Protein AF-A0A9X5CKM2-F1 (afdb_monomer_lite)

Sequence (57 aa):
MTLSSPASGEESPGAVAARLTGRAVTGVRPLSGALTEAALDDGRTVVVKRAEEAEAA

pLDDT: mean 78.23, std 18.86, range [35.41, 94.56]

Organism: NCBI:txid304899

Radius of gyration: 13.37 Å; chains: 1; bounding box: 36×32×34 Å

Secondary structure (DSSP, 8-state):
-------SS---HHHHHHHHHTS-EEEEEE-STTEEEEEETTS-EEEEEPPP-----

Foldseek 3Di:
DDPPDDPPDDDDLQNVCCVVVVFHWPDKADDDDQWIWTQTPVRDIDIDGDPPPPPPD

Structure (mmCIF, N/CA/C/O backbone):
data_AF-A0A9X5CKM2-F1
#
_entry.id   AF-A0A9X5CKM2-F1
#
loop_
_atom_site.group_PDB
_atom_site.id
_atom_site.type_symbol
_atom_site.label_atom_id
_atom_site.label_alt_id
_atom_site.label_comp_id
_atom_site.label_asym_id
_atom_site.label_entity_id
_atom_site.label_seq_id
_atom_site.pdbx_PDB_ins_code
_atom_site.Cartn_x
_atom_site.Cartn_y
_atom_site.Cartn_z
_atom_site.occupancy
_atom_site.B_iso_or_equiv
_atom_site.auth_seq_id
_atom_site.auth_comp_id
_atom_site.auth_asym_id
_atom_site.auth_atom_id
_atom_site.pdbx_PDB_model_num
ATOM 1 N N . MET A 1 1 ? -15.034 22.460 -17.795 1.00 39.75 1 MET A N 1
ATOM 2 C CA . MET A 1 1 ? -15.090 21.055 -17.342 1.00 39.75 1 MET A CA 1
ATOM 3 C C . MET A 1 1 ? -13.735 20.439 -17.637 1.00 39.75 1 MET A C 1
ATOM 5 O O . MET A 1 1 ? -13.462 20.119 -18.785 1.00 39.75 1 MET A O 1
ATOM 9 N N . THR A 1 2 ? -12.842 20.419 -16.648 1.00 36.06 2 THR A N 1
ATOM 10 C CA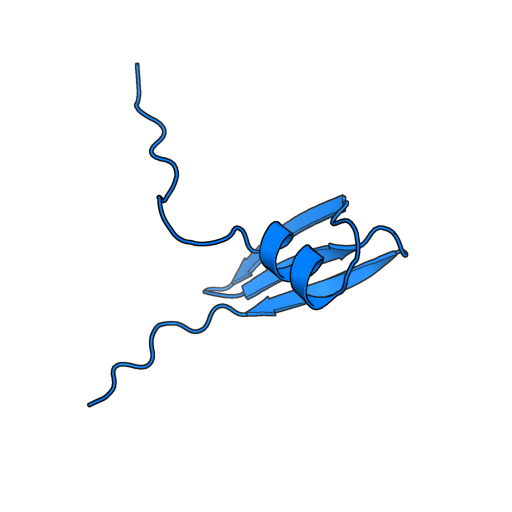 . THR A 1 2 ? -11.492 19.860 -16.798 1.00 36.06 2 THR A CA 1
ATOM 11 C C . THR A 1 2 ? -11.603 18.346 -16.919 1.00 36.06 2 THR A C 1
ATOM 13 O O . THR A 1 2 ? -12.174 17.701 -16.044 1.00 36.06 2 THR A O 1
ATOM 16 N N . LEU A 1 3 ? -11.094 17.795 -18.018 1.00 42.50 3 LEU A N 1
ATOM 17 C CA . LEU A 1 3 ? -10.958 16.359 -18.215 1.00 42.50 3 LEU A CA 1
ATOM 18 C C . LEU A 1 3 ? -9.861 15.863 -17.267 1.00 42.50 3 LEU A C 1
ATOM 20 O O . LEU A 1 3 ? -8.675 16.052 -17.527 1.00 42.50 3 LEU A O 1
ATOM 24 N N . SER A 1 4 ? -10.256 15.266 -16.143 1.00 35.41 4 SER A N 1
ATOM 25 C CA . SER A 1 4 ? -9.374 14.412 -15.352 1.00 35.41 4 SER A CA 1
ATOM 26 C C . SER A 1 4 ? -9.038 13.194 -16.207 1.00 35.41 4 SER A C 1
ATOM 28 O O . SER A 1 4 ? -9.775 12.213 -16.202 1.00 35.41 4 SER A O 1
ATOM 30 N N . SER A 1 5 ? -7.970 13.280 -16.999 1.00 40.88 5 SER A N 1
ATOM 31 C CA . SER A 1 5 ? -7.395 12.113 -17.662 1.00 40.88 5 SER A CA 1
ATOM 32 C C . SER A 1 5 ? -7.074 11.070 -16.588 1.00 40.88 5 SER A C 1
ATOM 34 O O . SER A 1 5 ? -6.232 11.355 -15.731 1.00 40.88 5 SER A O 1
ATOM 36 N N . PRO A 1 6 ? -7.687 9.870 -16.584 1.00 47.94 6 PRO A N 1
ATOM 37 C CA . PRO A 1 6 ? -7.037 8.759 -15.919 1.00 47.94 6 PRO A CA 1
ATOM 38 C C . PRO A 1 6 ? -5.758 8.523 -16.720 1.00 47.94 6 PRO A C 1
ATOM 40 O O . PRO A 1 6 ? -5.821 8.414 -17.948 1.00 47.94 6 PRO A O 1
ATOM 43 N N . ALA A 1 7 ? -4.599 8.501 -16.066 1.00 54.38 7 ALA A N 1
ATOM 44 C CA . ALA A 1 7 ? -3.395 7.950 -16.672 1.00 54.38 7 ALA A CA 1
ATOM 45 C C . ALA A 1 7 ? -3.759 6.541 -17.174 1.00 54.38 7 ALA A C 1
ATOM 47 O O . ALA A 1 7 ? -3.945 5.609 -16.395 1.00 54.38 7 ALA A O 1
ATOM 48 N N . SER A 1 8 ? -4.048 6.436 -18.469 1.00 48.16 8 SER A N 1
ATOM 49 C CA . SER A 1 8 ? -4.676 5.267 -19.071 1.00 48.16 8 SER A CA 1
ATOM 50 C C . SER A 1 8 ? -3.569 4.273 -19.367 1.00 48.16 8 SER A C 1
ATOM 52 O O . SER A 1 8 ? -2.883 4.405 -20.372 1.00 48.16 8 SER A O 1
ATOM 54 N N . GLY A 1 9 ? -3.370 3.315 -18.462 1.00 54.06 9 GLY A N 1
ATOM 55 C CA . GLY A 1 9 ? -2.538 2.135 -18.710 1.00 54.06 9 GLY A CA 1
ATOM 56 C C . GLY A 1 9 ? -1.719 1.654 -17.518 1.00 54.06 9 GLY A C 1
ATOM 57 O O . GLY A 1 9 ? -1.385 0.475 -17.457 1.00 54.06 9 GLY A O 1
ATOM 58 N N . GLU A 1 10 ? -1.432 2.516 -16.545 1.00 64.62 10 GLU A N 1
ATOM 59 C CA . GLU A 1 10 ? -0.621 2.120 -15.396 1.00 64.62 10 GLU A CA 1
ATOM 60 C C . GLU A 1 10 ? -1.507 1.711 -14.218 1.00 64.62 10 GLU A C 1
ATOM 62 O O . GLU A 1 10 ? -2.189 2.542 -13.614 1.00 64.62 10 GLU A O 1
ATOM 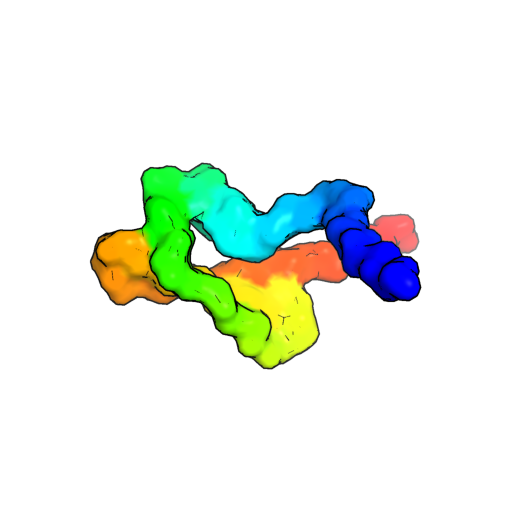67 N N . GLU A 1 11 ? -1.483 0.420 -13.877 1.00 76.69 11 GLU A N 1
ATOM 68 C CA . GLU A 1 11 ? -2.119 -0.114 -12.671 1.00 76.69 11 GLU A CA 1
ATOM 69 C C . GLU A 1 11 ? -1.738 0.759 -11.454 1.00 76.69 11 GLU A C 1
ATOM 71 O O . GLU A 1 11 ? -0.561 1.069 -11.210 1.00 76.69 11 GLU A O 1
ATOM 76 N N . SER A 1 12 ? -2.749 1.198 -10.696 1.00 83.94 12 SER A N 1
ATOM 77 C CA . SER A 1 12 ? -2.527 1.983 -9.481 1.00 83.94 12 SER A CA 1
ATOM 78 C C . SER A 1 12 ? -1.642 1.184 -8.519 1.00 83.94 12 SER A C 1
ATOM 80 O O . SER A 1 12 ? -1.857 -0.021 -8.367 1.00 83.94 12 SER A O 1
ATOM 82 N N . PRO A 1 13 ? -0.675 1.805 -7.822 1.00 85.12 13 PRO A N 1
ATOM 83 C CA . PRO A 1 13 ? 0.184 1.097 -6.871 1.00 85.12 13 PRO A CA 1
ATOM 84 C C . PRO A 1 13 ? -0.616 0.320 -5.813 1.00 85.12 13 PRO A C 1
ATOM 86 O O . PRO A 1 13 ? -0.200 -0.763 -5.412 1.00 85.12 13 PRO A O 1
ATOM 89 N N . GLY A 1 14 ? -1.802 0.803 -5.419 1.00 87.31 14 GLY A N 1
ATOM 90 C CA . GLY A 1 14 ? -2.707 0.050 -4.544 1.00 87.31 14 GLY A CA 1
ATOM 91 C C . GLY A 1 14 ? -3.261 -1.228 -5.189 1.00 87.31 14 GLY A C 1
ATOM 92 O O . GLY A 1 14 ? -3.318 -2.270 -4.545 1.00 87.31 14 GLY A O 1
ATOM 93 N N . ALA A 1 15 ? -3.606 -1.191 -6.475 1.00 88.00 15 ALA A N 1
ATOM 94 C CA . ALA A 1 15 ? -4.074 -2.374 -7.193 1.00 88.00 15 ALA A CA 1
ATOM 95 C C . ALA A 1 15 ? -2.933 -3.381 -7.451 1.00 88.00 15 ALA A C 1
ATOM 97 O O . ALA A 1 15 ? -3.127 -4.583 -7.268 1.00 88.00 15 ALA A O 1
ATOM 98 N N . VAL A 1 16 ? -1.710 -2.904 -7.733 1.00 90.62 16 VAL A N 1
ATOM 99 C CA . VAL A 1 16 ? -0.502 -3.751 -7.789 1.00 90.62 16 VAL A CA 1
ATOM 100 C C . VAL A 1 16 ? -0.254 -4.436 -6.444 1.00 90.62 16 VAL A C 1
ATOM 102 O O . VAL A 1 16 ? -0.058 -5.651 -6.394 1.00 90.62 16 VAL A O 1
ATOM 105 N N . ALA A 1 17 ? -0.283 -3.675 -5.345 1.00 90.81 17 ALA A N 1
ATOM 106 C CA . ALA A 1 17 ? -0.089 -4.216 -4.004 1.00 90.81 17 ALA A CA 1
ATOM 107 C C . ALA A 1 17 ? -1.141 -5.283 -3.681 1.00 90.81 17 ALA A C 1
ATOM 109 O O . ALA A 1 17 ? -0.780 -6.369 -3.227 1.00 90.81 17 ALA A O 1
ATOM 110 N N . ALA A 1 18 ? -2.415 -5.022 -3.980 1.00 91.88 18 ALA A N 1
ATOM 111 C CA . ALA A 1 18 ? -3.487 -5.981 -3.747 1.00 91.88 18 ALA A CA 1
ATOM 112 C C . ALA A 1 18 ? -3.294 -7.275 -4.545 1.00 91.88 18 ALA A C 1
ATOM 114 O O . ALA A 1 18 ? -3.386 -8.369 -3.991 1.00 91.88 18 ALA A O 1
ATOM 115 N N . ARG A 1 19 ? -2.947 -7.163 -5.831 1.00 90.06 19 ARG A N 1
ATOM 116 C CA . ARG A 1 19 ? -2.699 -8.309 -6.713 1.00 90.06 19 ARG A CA 1
ATOM 117 C C . ARG A 1 19 ? -1.512 -9.159 -6.259 1.00 90.06 19 ARG A C 1
ATOM 119 O O . ARG A 1 19 ? -1.610 -10.381 -6.265 1.00 90.06 19 ARG A O 1
ATOM 126 N N . LEU A 1 20 ? -0.395 -8.530 -5.890 1.00 90.19 20 LEU A N 1
ATOM 127 C CA . LEU A 1 20 ? 0.830 -9.244 -5.509 1.00 90.19 20 LEU A CA 1
ATOM 128 C C . LEU A 1 20 ? 0.749 -9.859 -4.110 1.00 90.19 20 LEU A C 1
ATOM 130 O O . LEU A 1 20 ? 1.397 -10.868 -3.846 1.00 90.19 20 LEU A O 1
ATOM 134 N N . THR A 1 21 ? -0.028 -9.255 -3.211 1.00 88.94 21 THR A N 1
ATOM 135 C CA . THR A 1 21 ? -0.150 -9.713 -1.818 1.00 88.94 21 THR A CA 1
ATOM 136 C C . THR A 1 21 ? -1.426 -10.509 -1.547 1.00 88.94 21 THR A C 1
ATOM 138 O O . THR A 1 21 ? -1.537 -11.122 -0.486 1.00 88.94 21 THR A O 1
ATOM 141 N N . GLY A 1 22 ? -2.380 -10.510 -2.486 1.00 93.81 22 GLY A N 1
ATOM 142 C CA . GLY A 1 22 ? -3.687 -11.154 -2.344 1.00 93.81 22 GLY A CA 1
ATOM 143 C C . GLY A 1 22 ? -4.575 -10.511 -1.276 1.00 93.81 22 GLY A C 1
ATOM 144 O O . GLY A 1 22 ? -5.419 -11.194 -0.702 1.00 93.81 22 GLY A O 1
ATOM 145 N N . ARG A 1 23 ? -4.341 -9.238 -0.943 1.00 91.62 23 ARG A N 1
ATOM 146 C CA . ARG A 1 23 ? -4.930 -8.559 0.223 1.00 91.62 23 ARG A CA 1
ATOM 147 C C . ARG A 1 23 ? -5.521 -7.209 -0.134 1.00 91.62 23 ARG A C 1
ATOM 149 O O . ARG A 1 23 ? -5.088 -6.573 -1.090 1.00 91.62 23 ARG A O 1
ATOM 156 N N . ALA A 1 24 ? -6.511 -6.769 0.633 1.00 91.19 24 ALA A N 1
ATOM 157 C CA . ALA A 1 24 ? -7.149 -5.487 0.394 1.00 91.19 24 ALA A CA 1
ATOM 158 C C . ALA A 1 24 ? -6.238 -4.349 0.871 1.00 91.19 24 ALA A C 1
ATOM 160 O O . ALA A 1 24 ? -5.644 -4.408 1.948 1.00 91.19 24 ALA A O 1
ATOM 161 N N . VAL A 1 25 ? -6.135 -3.296 0.062 1.00 92.88 25 VAL A N 1
ATOM 162 C CA . VAL A 1 25 ? -5.399 -2.081 0.421 1.00 92.88 25 VAL A CA 1
ATOM 163 C C . VAL A 1 25 ? -6.361 -1.093 1.067 1.00 92.88 25 VAL A C 1
ATOM 165 O O . VAL A 1 25 ? -7.371 -0.724 0.473 1.00 92.88 25 VAL A O 1
ATOM 168 N N . THR A 1 26 ? -6.040 -0.659 2.281 1.00 93.12 26 THR A N 1
ATOM 169 C CA . THR A 1 26 ? -6.846 0.273 3.084 1.00 93.12 26 THR A CA 1
ATOM 170 C C . THR A 1 26 ? -6.380 1.720 2.951 1.00 93.12 26 THR A C 1
ATOM 172 O O . THR A 1 26 ? -7.138 2.642 3.242 1.00 93.12 26 THR A O 1
ATOM 175 N N . GLY A 1 27 ? -5.156 1.943 2.467 1.00 90.44 27 GLY A N 1
ATOM 176 C CA . GLY A 1 27 ? -4.616 3.275 2.225 1.00 90.44 27 GLY A CA 1
ATOM 177 C C . GLY A 1 27 ? -3.386 3.245 1.330 1.00 90.44 27 GLY A C 1
ATOM 178 O O . GLY A 1 27 ? -2.643 2.267 1.315 1.00 90.44 27 GLY A O 1
ATOM 179 N N . VAL A 1 28 ? -3.173 4.326 0.583 1.00 92.25 28 VAL A N 1
ATOM 180 C CA . VAL A 1 28 ? -2.026 4.488 -0.317 1.00 92.25 28 VAL A CA 1
ATOM 181 C C . VAL A 1 28 ? -1.416 5.864 -0.084 1.00 92.25 28 VAL A C 1
ATOM 183 O O . VAL A 1 28 ? -2.139 6.861 -0.075 1.00 92.25 28 VAL A O 1
ATOM 186 N N . ARG A 1 29 ? -0.094 5.928 0.097 1.00 89.50 29 ARG A N 1
ATOM 187 C CA . ARG A 1 29 ? 0.639 7.178 0.304 1.00 89.50 29 ARG A CA 1
ATOM 188 C C . ARG A 1 29 ? 1.873 7.238 -0.604 1.00 89.50 29 ARG A C 1
ATOM 190 O O . ARG A 1 29 ? 2.737 6.371 -0.492 1.00 89.50 29 ARG A O 1
ATOM 197 N N . PRO A 1 30 ? 1.999 8.246 -1.485 1.00 87.75 30 PRO A N 1
ATOM 198 C CA . PRO A 1 30 ? 3.232 8.446 -2.235 1.00 87.75 30 PRO A CA 1
ATOM 199 C C . PRO A 1 30 ? 4.368 8.808 -1.270 1.00 87.75 30 PRO A C 1
ATOM 201 O O . PRO A 1 30 ? 4.176 9.596 -0.339 1.00 87.75 30 PRO A O 1
ATOM 204 N N . LEU A 1 31 ? 5.537 8.211 -1.488 1.00 86.44 31 LEU A N 1
ATOM 205 C CA . LEU A 1 31 ? 6.750 8.521 -0.738 1.00 86.44 31 LEU A CA 1
ATOM 206 C C . LEU A 1 31 ? 7.611 9.505 -1.534 1.00 86.44 31 LEU A C 1
ATOM 208 O O . LEU A 1 31 ? 7.384 10.711 -1.479 1.00 86.44 31 LEU A O 1
ATOM 212 N N . SER A 1 32 ? 8.574 8.980 -2.287 1.00 82.19 32 SER A N 1
ATOM 213 C CA . SER A 1 32 ? 9.556 9.743 -3.053 1.00 82.19 32 SER A CA 1
ATOM 214 C C . SER A 1 32 ? 9.811 9.044 -4.383 1.00 82.19 32 SER A C 1
ATOM 216 O O . SER A 1 32 ? 9.970 7.821 -4.416 1.00 82.19 32 SER A O 1
ATOM 218 N N . GLY A 1 33 ? 9.883 9.814 -5.471 1.00 83.06 33 GLY A N 1
ATOM 219 C CA . GLY A 1 33 ? 10.097 9.282 -6.821 1.00 83.06 33 GLY A CA 1
ATOM 220 C C . GLY A 1 33 ? 9.063 8.214 -7.187 1.00 83.06 33 GLY A C 1
ATOM 221 O O . GLY A 1 33 ? 7.863 8.433 -7.049 1.00 83.06 33 GLY A O 1
ATOM 222 N N . ALA A 1 34 ? 9.543 7.039 -7.592 1.00 84.94 34 ALA A N 1
ATOM 223 C CA . ALA A 1 34 ? 8.731 5.891 -7.999 1.00 84.94 34 ALA A CA 1
ATOM 224 C C . ALA A 1 34 ? 8.228 5.006 -6.829 1.00 84.94 34 ALA A C 1
ATOM 226 O O . ALA A 1 34 ? 7.744 3.892 -7.055 1.00 84.94 34 ALA A O 1
ATOM 227 N N . LEU A 1 35 ? 8.371 5.452 -5.571 1.00 89.00 35 LEU A N 1
ATOM 228 C CA . LEU A 1 35 ? 7.979 4.691 -4.378 1.00 89.00 35 LEU A CA 1
ATOM 229 C C . LEU A 1 35 ? 6.604 5.105 -3.854 1.00 89.00 35 LEU A C 1
ATOM 231 O O . LEU A 1 35 ? 6.306 6.285 -3.670 1.00 89.00 35 LEU A O 1
ATOM 235 N N . THR A 1 36 ? 5.789 4.109 -3.527 1.00 92.69 36 THR A N 1
ATOM 236 C CA . THR A 1 36 ? 4.478 4.294 -2.906 1.00 92.69 36 THR A CA 1
ATOM 237 C C . THR A 1 36 ? 4.290 3.310 -1.760 1.00 92.69 36 THR A C 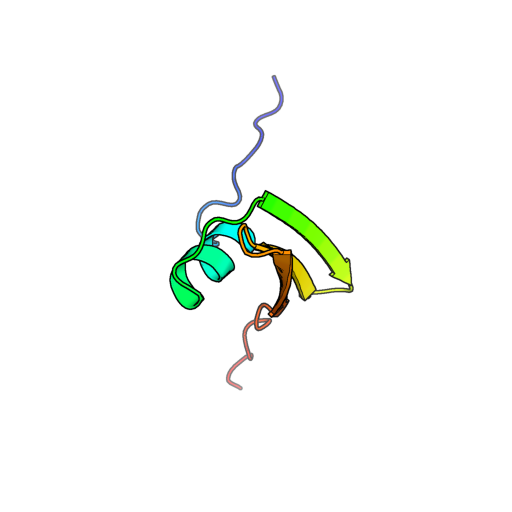1
ATOM 239 O O . THR A 1 36 ? 4.503 2.116 -1.929 1.00 92.69 36 THR A O 1
ATOM 242 N N . GLU A 1 37 ? 3.851 3.787 -0.602 1.00 93.06 37 GLU A N 1
ATOM 243 C CA . GLU A 1 37 ? 3.396 2.936 0.498 1.00 93.06 37 GLU A CA 1
ATOM 244 C C . GLU A 1 37 ? 1.934 2.531 0.315 1.00 93.06 37 GLU A C 1
ATOM 246 O O . GLU A 1 37 ? 1.091 3.351 -0.049 1.00 93.06 37 GLU A O 1
ATOM 251 N N . ALA A 1 38 ? 1.627 1.272 0.620 1.00 94.06 38 ALA A N 1
ATOM 252 C CA . ALA A 1 38 ? 0.282 0.723 0.666 1.00 94.06 38 ALA A CA 1
ATOM 253 C C . ALA A 1 38 ? 0.051 0.021 2.011 1.00 94.06 38 ALA A C 1
ATOM 255 O O . ALA A 1 38 ? 0.784 -0.898 2.386 1.00 94.06 38 ALA A O 1
ATOM 256 N N . ALA A 1 39 ? -0.976 0.456 2.734 1.00 94.56 39 ALA A N 1
ATOM 257 C CA . ALA A 1 39 ? -1.448 -0.198 3.946 1.00 94.56 39 ALA A CA 1
ATOM 258 C C . ALA A 1 39 ? -2.393 -1.342 3.567 1.00 94.56 39 ALA A C 1
ATOM 260 O O . ALA A 1 39 ? -3.320 -1.143 2.783 1.00 94.56 39 ALA A O 1
ATOM 261 N N . LEU A 1 40 ? -2.153 -2.534 4.106 1.00 93.62 40 LEU A N 1
ATOM 262 C CA . LEU A 1 40 ? -2.990 -3.716 3.909 1.00 93.62 40 LEU A CA 1
ATOM 263 C C . LEU A 1 40 ? -4.00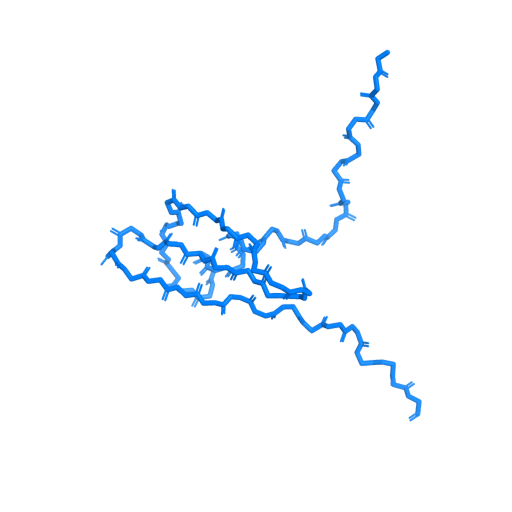9 -3.854 5.049 1.00 93.62 40 LEU A C 1
ATOM 265 O O . LEU A 1 40 ? -3.791 -3.355 6.154 1.00 93.62 40 LEU A O 1
ATOM 269 N N . ASP A 1 41 ? -5.098 -4.578 4.798 1.00 92.56 41 ASP A N 1
ATOM 270 C C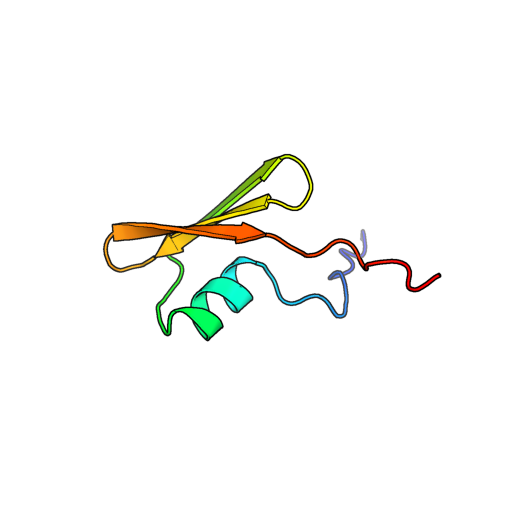A . ASP A 1 41 ? -6.159 -4.842 5.783 1.00 92.56 41 ASP A CA 1
ATOM 271 C C . ASP A 1 41 ? -5.675 -5.597 7.039 1.00 92.56 41 ASP A C 1
ATOM 273 O O . ASP A 1 41 ? -6.166 -5.358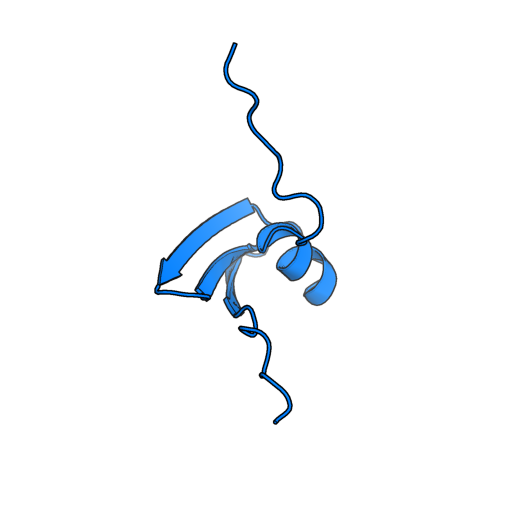 8.138 1.00 92.56 41 ASP A O 1
ATOM 277 N N . ASP A 1 42 ? -4.629 -6.411 6.902 1.00 89.62 42 ASP A N 1
ATOM 278 C CA . ASP A 1 42 ? -3.983 -7.191 7.973 1.00 89.62 42 ASP A CA 1
ATOM 279 C C . ASP A 1 42 ? -3.077 -6.339 8.894 1.00 89.62 42 ASP A C 1
ATOM 281 O O . ASP A 1 42 ? -2.291 -6.874 9.673 1.00 89.62 42 ASP A O 1
ATOM 285 N N . GLY A 1 43 ? -3.102 -5.009 8.753 1.00 91.94 43 GLY A N 1
ATOM 286 C CA . GLY A 1 43 ? -2.289 -4.070 9.538 1.00 91.94 43 GLY A CA 1
ATOM 287 C C . GLY A 1 43 ? -0.821 -3.963 9.104 1.00 91.94 43 GLY A C 1
ATOM 288 O O . GLY A 1 43 ? -0.043 -3.241 9.725 1.00 91.94 43 GLY A O 1
ATOM 289 N N . ARG A 1 44 ? -0.425 -4.664 8.035 1.00 90.81 44 ARG A N 1
ATOM 290 C CA . ARG A 1 44 ? 0.924 -4.592 7.450 1.00 90.81 44 ARG A CA 1
ATOM 291 C C . ARG A 1 44 ? 1.016 -3.483 6.404 1.00 90.81 44 ARG A C 1
ATOM 293 O O . ARG A 1 44 ? 0.091 -3.304 5.619 1.00 90.81 44 ARG A O 1
ATOM 300 N N . THR A 1 45 ? 2.166 -2.822 6.323 1.00 93.38 45 THR A N 1
ATOM 301 C CA . THR A 1 45 ? 2.472 -1.837 5.270 1.00 93.38 45 THR A CA 1
ATOM 302 C C . THR A 1 45 ? 3.485 -2.418 4.291 1.00 93.38 45 THR A C 1
ATOM 304 O O . THR A 1 45 ? 4.466 -3.039 4.703 1.00 93.38 45 THR A O 1
ATOM 307 N N . VAL A 1 46 ? 3.255 -2.218 2.994 1.00 93.06 46 VAL A N 1
ATOM 308 C CA . VAL A 1 46 ? 4.174 -2.616 1.920 1.00 93.06 46 VAL A CA 1
ATOM 309 C C . VAL A 1 46 ? 4.572 -1.408 1.082 1.00 93.06 46 VAL A C 1
ATOM 311 O O . VAL A 1 46 ? 3.787 -0.480 0.907 1.00 93.06 46 VAL A O 1
ATOM 314 N N . VAL A 1 47 ? 5.790 -1.423 0.544 1.00 91.50 47 VAL A N 1
ATOM 315 C CA . VAL A 1 47 ? 6.275 -0.388 -0.376 1.00 91.50 47 VAL A CA 1
ATOM 316 C C . VAL A 1 47 ? 6.271 -0.955 -1.789 1.00 91.50 47 VAL A C 1
ATOM 318 O O . VAL A 1 47 ? 6.946 -1.941 -2.081 1.00 91.50 47 VAL A O 1
ATOM 321 N N . VAL A 1 48 ? 5.515 -0.317 -2.672 1.00 89.88 48 VAL A N 1
ATOM 322 C CA . VAL A 1 48 ? 5.509 -0.570 -4.107 1.00 89.88 48 VAL A CA 1
ATOM 323 C C . VAL A 1 48 ? 6.549 0.335 -4.743 1.00 89.88 48 VAL A C 1
ATOM 325 O O . VAL A 1 48 ? 6.482 1.558 -4.631 1.00 89.88 48 VAL A O 1
ATOM 328 N N . LYS A 1 49 ? 7.515 -0.275 -5.422 1.00 90.75 49 LYS A N 1
ATOM 329 C CA . LYS A 1 49 ? 8.477 0.429 -6.264 1.00 90.75 49 LYS A CA 1
ATOM 330 C C . LYS A 1 49 ? 8.076 0.224 -7.716 1.00 90.75 49 LYS A C 1
ATOM 332 O O . LYS A 1 49 ? 8.088 -0.918 -8.176 1.00 90.75 49 LYS A O 1
ATOM 337 N N . ARG A 1 50 ? 7.746 1.299 -8.434 1.00 82.44 50 ARG A N 1
ATOM 338 C CA . ARG A 1 50 ? 7.680 1.236 -9.897 1.00 82.44 50 ARG A CA 1
ATOM 339 C C . ARG A 1 50 ? 9.101 1.161 -10.442 1.00 82.44 50 ARG A C 1
ATOM 341 O O . ARG A 1 50 ? 9.995 1.864 -9.972 1.00 82.44 50 ARG A O 1
ATOM 348 N N . ALA A 1 51 ? 9.316 0.252 -11.384 1.00 77.94 51 ALA A N 1
ATOM 349 C CA . ALA A 1 51 ? 10.485 0.352 -12.232 1.00 77.94 51 ALA A CA 1
ATOM 350 C C . ALA A 1 51 ? 10.228 1.535 -13.165 1.00 77.94 51 ALA A C 1
ATOM 352 O O . ALA A 1 51 ? 9.264 1.499 -13.925 1.00 77.94 51 ALA A O 1
ATOM 353 N N . GLU A 1 52 ? 11.055 2.573 -13.073 1.00 68.38 52 GLU A N 1
ATOM 354 C CA . GLU A 1 52 ? 11.238 3.462 -14.219 1.00 68.38 52 GLU A CA 1
ATOM 355 C C . GLU A 1 52 ? 11.727 2.553 -15.349 1.00 68.38 52 GLU A C 1
ATOM 357 O O . GLU A 1 52 ? 12.594 1.708 -15.090 1.00 68.38 52 GLU A O 1
ATOM 362 N N . GLU A 1 53 ? 11.113 2.631 -16.532 1.00 60.53 53 GLU A N 1
ATOM 363 C CA . GLU A 1 53 ? 11.500 1.799 -17.670 1.00 60.53 53 GLU A CA 1
ATOM 364 C C . GLU A 1 53 ? 13.026 1.794 -17.773 1.00 60.53 53 GLU A C 1
ATOM 366 O O . GLU A 1 53 ? 13.661 2.844 -17.888 1.00 60.53 53 GLU A O 1
ATOM 371 N N . ALA A 1 54 ? 13.632 0.613 -17.642 1.00 53.97 54 ALA A N 1
ATOM 372 C CA . ALA A 1 54 ? 15.030 0.477 -17.982 1.00 53.97 54 ALA A CA 1
ATOM 373 C C . ALA A 1 54 ? 15.087 0.751 -19.484 1.00 53.97 54 ALA A C 1
ATOM 375 O O . ALA A 1 54 ? 14.625 -0.090 -20.256 1.00 53.97 54 ALA A O 1
ATOM 376 N N . GLU A 1 55 ? 15.579 1.925 -19.894 1.00 55.44 55 GLU A N 1
ATOM 377 C CA . GLU A 1 55 ? 15.997 2.118 -21.278 1.00 55.44 55 GLU A CA 1
ATOM 378 C C . GLU A 1 55 ? 16.972 0.982 -21.585 1.00 55.44 55 GLU A C 1
ATOM 380 O O . GLU A 1 55 ? 18.088 0.928 -21.066 1.00 55.44 55 GLU A O 1
ATOM 385 N N . ALA A 1 56 ? 16.496 0.008 -22.355 1.00 50.31 56 ALA A N 1
ATOM 386 C CA . ALA A 1 56 ? 17.344 -1.004 -22.934 1.00 50.31 56 ALA A CA 1
ATOM 387 C C . ALA A 1 56 ? 18.145 -0.304 -24.037 1.00 50.31 56 ALA A C 1
ATOM 389 O O . ALA A 1 56 ? 17.625 -0.095 -25.133 1.00 50.31 56 ALA A O 1
ATOM 390 N N . ALA A 1 57 ? 19.379 0.083 -23.713 1.00 42.94 57 ALA A N 1
ATOM 391 C CA . ALA A 1 57 ? 20.386 0.579 -24.647 1.00 42.94 57 ALA A CA 1
ATOM 392 C C . ALA A 1 57 ? 21.619 -0.331 -24.618 1.00 42.94 57 ALA A C 1
ATOM 394 O O . ALA A 1 57 ? 22.087 -0.658 -23.501 1.00 42.94 57 ALA A O 1
#